Protein AF-Q0J0D5-F1 (afdb_monomer)

Radius of gyration: 16.83 Å; Cα contacts (8 Å, |Δi|>4): 139; chains: 1; bounding box: 34×42×42 Å

Sequence (152 aa):
MAAAAAATAEEYEEMLRVVEAIATRIRWRLRPHSKRRLLNDILFLCSGLRPVVLMDYGGTMPELQDNLCSLLHHARQESSMLSPLRLMVIKDMLYLIHAKGLAEHASPSARSQHKLAFVDLEKSCSKVFAFSDPVFLFSLSYVLFFFPLLYY

InterPro domains:
  IPR027850 Protein of unknown function DUF4504 [PF14953] (22-129)
  IPR027850 Protein of unknown function DUF4504 [PTHR31366] (8-129)

Mean predicted aligned error: 12.79 Å

Solvent-accessible surface area (backbone atoms only — not comparable to full-atom values): 9090 Å² total; per-residue (Å²): 130,84,75,76,77,77,79,51,72,68,56,53,52,51,47,50,50,46,46,54,51,35,32,56,72,74,63,58,84,60,51,74,68,34,45,52,51,53,53,51,53,50,50,33,31,68,70,61,77,33,34,65,44,79,65,81,57,74,77,51,87,63,60,46,54,54,52,48,51,53,36,52,59,56,30,36,77,79,29,71,75,54,60,52,51,47,79,47,79,55,95,94,40,44,29,46,29,19,53,62,52,36,51,49,60,69,28,75,75,39,50,78,71,50,80,48,69,43,70,53,78,89,52,92,60,95,50,66,41,76,71,86,76,67,67,71,52,52,57,51,50,51,52,65,70,57,50,72,78,76,73,126

Secondary structure (DSSP, 8-state):
-PPPPPPPHHHHHHHHHHHHHHHHHTT----HHHHHHHHHHHHHHHTTS-SEEE--SS--TTHHHHHHHHHHHHHHHH-GGGTTEEEEEETTEEEEEEHHHHHHHHSHHHHHH---EEE-SSSSS--EEEP--SHHHHHHHHHHHHGGGS--

Structure (mmCIF, N/CA/C/O backbone):
data_AF-Q0J0D5-F1
#
_entry.id   AF-Q0J0D5-F1
#
loop_
_atom_site.group_PDB
_atom_site.id
_atom_site.type_symbol
_atom_site.label_atom_id
_atom_site.label_alt_id
_atom_site.label_comp_id
_atom_site.label_asym_id
_atom_site.label_entity_id
_atom_site.label_seq_id
_atom_site.pdbx_PDB_ins_code
_atom_site.Cartn_x
_atom_site.Cartn_y
_atom_site.Cartn_z
_atom_site.occupancy
_atom_site.B_iso_or_equiv
_atom_site.auth_seq_id
_atom_site.auth_comp_id
_atom_site.auth_asym_id
_atom_site.auth_atom_id
_atom_site.pdbx_PDB_model_num
ATOM 1 N N . MET A 1 1 ? 12.320 16.870 -20.976 1.00 35.19 1 MET A N 1
ATO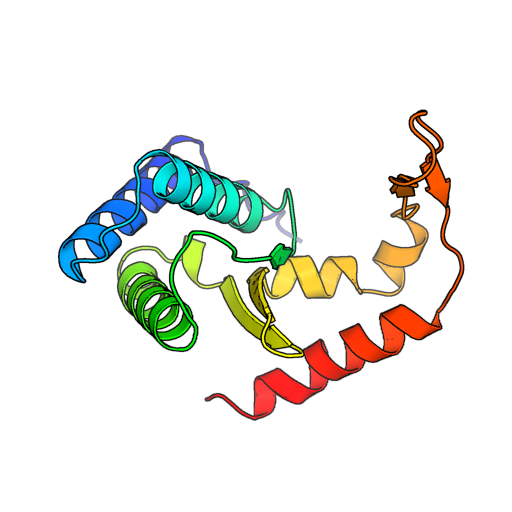M 2 C CA . MET A 1 1 ? 11.342 16.494 -19.934 1.00 35.19 1 MET A CA 1
ATOM 3 C C . MET A 1 1 ? 12.124 16.133 -18.690 1.00 35.19 1 MET A C 1
ATOM 5 O O . MET A 1 1 ? 12.944 15.229 -18.775 1.00 35.19 1 MET A O 1
ATOM 9 N N . ALA A 1 2 ? 11.947 16.863 -17.588 1.00 35.22 2 ALA A N 1
ATOM 10 C CA . ALA A 1 2 ? 12.527 16.466 -16.310 1.00 35.22 2 ALA A CA 1
ATOM 11 C C . ALA A 1 2 ? 11.918 15.113 -15.921 1.00 35.22 2 ALA A C 1
AT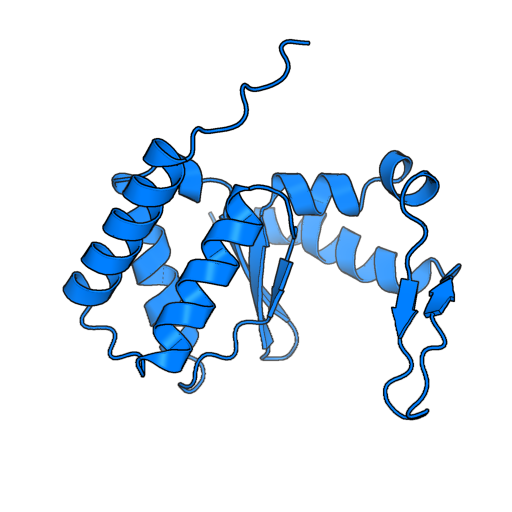OM 13 O O . ALA A 1 2 ? 10.696 15.006 -15.807 1.00 35.22 2 ALA A O 1
ATOM 14 N N . ALA A 1 3 ? 12.744 14.073 -15.798 1.00 44.75 3 ALA A N 1
ATOM 15 C CA . ALA A 1 3 ? 12.312 12.843 -15.153 1.00 44.75 3 ALA A CA 1
ATOM 16 C C . ALA A 1 3 ? 11.894 13.236 -13.734 1.00 44.75 3 ALA A C 1
ATOM 18 O O . ALA A 1 3 ? 12.707 13.798 -13.000 1.00 44.75 3 ALA A O 1
ATOM 19 N N . ALA A 1 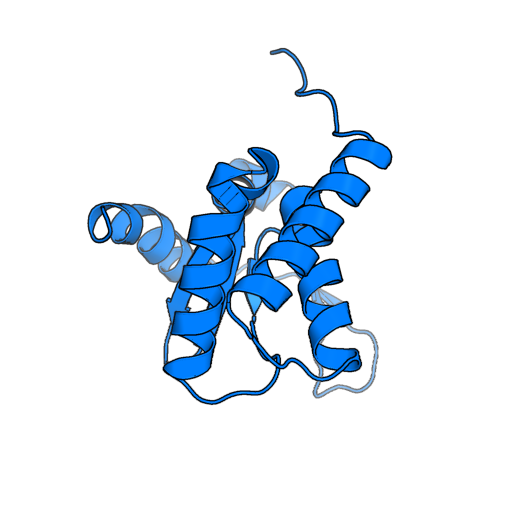4 ? 10.618 13.044 -13.389 1.00 57.47 4 ALA A N 1
ATOM 20 C CA . ALA A 1 4 ? 10.166 13.248 -12.020 1.00 57.47 4 ALA A CA 1
ATOM 21 C C . ALA A 1 4 ? 11.085 12.413 -11.124 1.00 57.47 4 ALA A C 1
ATOM 23 O O . ALA A 1 4 ? 11.217 11.208 -11.352 1.00 57.47 4 ALA A O 1
ATOM 24 N N . ALA A 1 5 ? 11.788 13.068 -10.197 1.00 64.75 5 ALA A N 1
ATOM 25 C CA . ALA A 1 5 ? 12.667 12.374 -9.273 1.00 64.75 5 ALA A CA 1
ATOM 26 C C . ALA A 1 5 ? 11.836 11.299 -8.567 1.00 64.75 5 ALA A C 1
ATOM 28 O O . ALA A 1 5 ? 10.748 11.587 -8.063 1.00 64.75 5 ALA A O 1
ATOM 29 N N . ALA A 1 6 ? 12.305 10.052 -8.619 1.00 79.00 6 ALA A N 1
ATOM 30 C CA . ALA A 1 6 ? 11.659 8.977 -7.889 1.00 79.00 6 ALA A CA 1
ATOM 31 C C . ALA A 1 6 ? 11.667 9.351 -6.403 1.00 79.00 6 ALA A C 1
ATOM 33 O O . ALA A 1 6 ? 12.710 9.766 -5.893 1.00 79.00 6 ALA A O 1
ATOM 34 N N . ALA A 1 7 ? 10.516 9.232 -5.737 1.00 86.94 7 ALA A N 1
ATOM 35 C CA . ALA A 1 7 ? 10.437 9.518 -4.313 1.00 86.94 7 ALA A CA 1
ATOM 36 C C . ALA A 1 7 ? 11.415 8.618 -3.540 1.00 86.94 7 ALA A C 1
ATOM 38 O O . ALA A 1 7 ? 11.657 7.460 -3.897 1.00 86.94 7 ALA A O 1
ATOM 39 N N . THR A 1 8 ? 12.000 9.185 -2.500 1.00 91.31 8 THR A N 1
ATOM 40 C CA . THR A 1 8 ? 12.934 8.530 -1.591 1.00 91.31 8 THR A CA 1
ATOM 41 C C . THR A 1 8 ? 12.215 7.509 -0.710 1.00 91.31 8 THR A C 1
ATOM 43 O O . THR A 1 8 ? 10.995 7.546 -0.535 1.00 91.31 8 THR A O 1
ATOM 46 N N . ALA A 1 9 ? 12.973 6.575 -0.129 1.00 92.44 9 ALA A N 1
ATOM 47 C CA . ALA A 1 9 ? 12.422 5.609 0.822 1.00 92.44 9 ALA A CA 1
ATOM 48 C C . ALA A 1 9 ? 11.757 6.307 2.025 1.00 92.44 9 ALA A C 1
ATOM 50 O O . ALA A 1 9 ? 10.679 5.895 2.445 1.00 92.44 9 ALA A O 1
ATOM 51 N N . GLU A 1 10 ? 12.352 7.401 2.511 1.00 94.25 10 GLU A N 1
ATOM 52 C CA . GLU A 1 10 ? 11.831 8.202 3.626 1.00 94.25 10 GLU A CA 1
ATOM 53 C C . GLU A 1 10 ? 10.473 8.842 3.296 1.00 94.25 10 GLU A C 1
ATOM 55 O O . GLU A 1 10 ? 9.560 8.807 4.119 1.00 94.25 10 GLU A O 1
ATOM 60 N N . GLU A 1 11 ? 10.293 9.357 2.075 1.00 95.31 11 GLU A N 1
ATOM 61 C CA . GLU A 1 11 ? 9.008 9.914 1.626 1.00 95.31 11 GLU A CA 1
ATOM 62 C C . GLU A 1 11 ? 7.905 8.847 1.576 1.00 95.31 11 GLU A C 1
ATOM 64 O O . GLU A 1 11 ? 6.775 9.097 2.004 1.00 95.31 11 GLU A O 1
ATOM 69 N N . TYR A 1 12 ? 8.222 7.634 1.108 1.00 95.62 12 TYR A N 1
ATOM 70 C CA . TYR A 1 12 ? 7.263 6.526 1.137 1.00 95.62 12 TYR A CA 1
ATOM 71 C C . TYR A 1 12 ? 6.936 6.078 2.562 1.00 95.62 12 TYR A C 1
ATOM 73 O O . TYR A 1 12 ? 5.773 5.800 2.852 1.00 95.62 12 TYR A O 1
ATOM 81 N N . GLU A 1 13 ? 7.925 6.006 3.452 1.00 96.12 13 GLU A N 1
ATOM 82 C CA . GLU A 1 13 ? 7.693 5.677 4.859 1.00 96.12 13 GLU A CA 1
ATOM 83 C C . GLU A 1 13 ? 6.777 6.702 5.532 1.00 96.12 13 GLU A C 1
ATOM 85 O O . GLU A 1 13 ? 5.826 6.315 6.213 1.00 96.12 13 GLU A O 1
ATOM 90 N N . GLU A 1 14 ? 7.003 7.994 5.297 1.00 96.75 14 GLU A N 1
ATOM 91 C CA . GLU A 1 14 ? 6.161 9.056 5.847 1.00 96.75 14 GLU A CA 1
ATOM 92 C C . GLU A 1 14 ? 4.736 8.999 5.285 1.00 96.75 14 GLU A C 1
ATOM 94 O O . GLU A 1 14 ? 3.761 9.054 6.036 1.00 96.75 14 GLU A O 1
ATOM 99 N N . MET A 1 15 ? 4.585 8.772 3.977 1.00 97.00 15 MET A N 1
ATOM 100 C CA . MET A 1 15 ? 3.275 8.540 3.362 1.00 97.00 15 MET A CA 1
ATOM 101 C C . MET A 1 15 ? 2.534 7.372 4.032 1.00 97.00 15 MET A C 1
ATOM 103 O O . MET A 1 15 ? 1.337 7.478 4.311 1.00 97.00 15 MET A O 1
ATOM 107 N N . LEU A 1 16 ? 3.217 6.256 4.304 1.00 97.50 16 LEU A N 1
ATOM 108 C CA . LEU A 1 16 ? 2.602 5.108 4.972 1.00 97.50 16 LEU A CA 1
ATOM 109 C C . LEU A 1 16 ? 2.219 5.428 6.422 1.00 97.50 16 LEU A C 1
ATOM 111 O O . LEU A 1 16 ? 1.126 5.046 6.844 1.00 97.50 16 LEU A O 1
ATOM 115 N N . ARG A 1 17 ? 3.038 6.191 7.156 1.00 97.50 17 ARG A N 1
ATOM 116 C CA . ARG A 1 17 ? 2.695 6.666 8.508 1.00 97.50 17 ARG A CA 1
ATOM 117 C C . ARG A 1 17 ? 1.443 7.535 8.507 1.00 97.50 17 ARG A C 1
ATOM 119 O O . ARG A 1 17 ? 0.572 7.320 9.350 1.00 97.50 17 ARG A O 1
ATOM 126 N N . VAL A 1 18 ? 1.310 8.448 7.541 1.00 97.69 18 VAL A N 1
ATOM 127 C CA . VAL A 1 18 ? 0.090 9.250 7.351 1.00 97.69 18 VAL A CA 1
ATOM 128 C C . VAL A 1 18 ? -1.112 8.328 7.151 1.00 97.69 18 VAL A C 1
ATOM 130 O O . VAL A 1 18 ? -2.098 8.438 7.876 1.00 97.69 18 VAL A O 1
ATOM 133 N N . VAL A 1 19 ? -1.031 7.361 6.231 1.00 97.38 19 VAL A N 1
ATOM 134 C CA . VAL A 1 19 ? -2.124 6.402 5.987 1.00 97.38 19 VAL A CA 1
ATOM 135 C C . VAL A 1 19 ? -2.511 5.648 7.264 1.00 97.38 19 VAL A C 1
ATOM 137 O O . VAL A 1 19 ? -3.698 5.523 7.571 1.00 97.38 19 VAL A O 1
ATOM 140 N N . GLU A 1 20 ? -1.538 5.166 8.036 1.00 96.62 20 GLU A N 1
ATOM 141 C CA . GLU A 1 20 ? -1.799 4.472 9.300 1.00 96.62 20 GLU A CA 1
ATOM 142 C C . GLU A 1 20 ? -2.443 5.375 10.360 1.00 96.62 20 GLU A C 1
ATOM 144 O O . GLU A 1 20 ? -3.368 4.944 11.065 1.00 96.62 20 GLU A O 1
ATOM 149 N N . ALA A 1 21 ? -1.989 6.625 10.464 1.00 97.12 21 ALA A N 1
ATOM 150 C CA . ALA A 1 21 ? -2.551 7.621 11.365 1.00 97.12 21 ALA A CA 1
ATOM 151 C C . ALA A 1 21 ? -4.004 7.941 10.992 1.00 97.12 21 ALA A C 1
ATOM 153 O O . ALA A 1 21 ? -4.879 7.925 11.863 1.00 97.12 21 ALA A O 1
ATOM 154 N N . ILE A 1 22 ? -4.297 8.129 9.699 1.00 96.94 22 ILE A N 1
ATOM 155 C CA . ILE A 1 22 ? -5.663 8.356 9.221 1.00 96.94 22 ILE A CA 1
ATOM 156 C C . ILE A 1 22 ? -6.550 7.147 9.492 1.00 96.94 22 ILE A C 1
ATOM 158 O O . ILE A 1 22 ? -7.645 7.326 10.020 1.00 96.94 22 ILE A O 1
ATOM 162 N N . ALA A 1 23 ? -6.094 5.927 9.187 1.00 95.44 23 ALA A N 1
ATOM 163 C CA . ALA A 1 23 ? -6.862 4.707 9.442 1.00 95.44 23 ALA A CA 1
ATOM 164 C C . ALA A 1 23 ? -7.268 4.600 10.923 1.00 95.44 23 ALA A C 1
ATOM 166 O O . ALA A 1 23 ? -8.405 4.252 11.247 1.00 95.44 23 ALA A O 1
ATOM 167 N N . THR A 1 24 ? -6.356 4.979 11.821 1.00 95.31 24 THR A N 1
ATOM 168 C CA . THR A 1 24 ? -6.616 5.052 13.263 1.00 95.31 24 THR A CA 1
ATOM 169 C C . THR A 1 24 ? -7.614 6.166 13.600 1.00 95.31 24 THR A C 1
ATOM 171 O O . THR A 1 24 ? -8.558 5.933 14.357 1.00 95.31 24 THR A O 1
ATOM 174 N N . ARG A 1 25 ? -7.460 7.357 13.002 1.00 96.19 25 ARG A N 1
ATOM 175 C CA . ARG A 1 25 ? -8.330 8.530 13.207 1.00 96.19 25 ARG A CA 1
ATOM 176 C C . ARG A 1 25 ? -9.779 8.268 12.805 1.00 96.19 25 ARG A C 1
ATOM 178 O O . ARG A 1 25 ? -10.685 8.598 13.565 1.00 96.19 25 ARG A O 1
ATOM 185 N N . ILE A 1 26 ? -9.998 7.619 11.661 1.00 95.38 26 ILE A N 1
ATOM 186 C CA . ILE A 1 26 ? -11.338 7.227 11.190 1.00 95.38 26 ILE A CA 1
ATOM 187 C C . ILE A 1 26 ? -11.868 5.966 11.892 1.00 95.38 26 ILE A C 1
ATOM 189 O O . ILE A 1 26 ? -12.957 5.497 11.583 1.00 95.38 26 ILE A O 1
ATOM 193 N N . ARG A 1 27 ? -11.109 5.412 12.851 1.00 94.19 27 ARG A N 1
ATOM 194 C CA . ARG A 1 27 ? -11.439 4.199 13.616 1.00 94.19 27 ARG A CA 1
ATOM 195 C C . ARG A 1 27 ? -11.652 2.963 12.739 1.00 94.19 27 ARG A C 1
ATOM 197 O O . ARG A 1 27 ? -12.408 2.065 13.114 1.00 94.19 27 ARG A O 1
ATOM 204 N N . TRP A 1 28 ? -10.960 2.876 11.605 1.00 93.44 28 TRP A N 1
ATOM 205 C CA . TRP A 1 28 ? -11.078 1.727 10.718 1.00 93.44 28 TRP A CA 1
ATOM 206 C C . TRP A 1 28 ? -10.314 0.521 11.282 1.00 93.44 28 TRP A C 1
ATOM 208 O O . TRP A 1 28 ? -9.083 0.474 11.315 1.00 93.44 28 TRP A O 1
ATOM 218 N N . ARG A 1 29 ? -11.064 -0.478 11.761 1.00 90.25 29 ARG A N 1
ATOM 219 C CA . ARG A 1 29 ? -10.531 -1.668 12.443 1.00 90.25 29 ARG A CA 1
ATOM 220 C C . ARG A 1 29 ? -10.183 -2.790 11.466 1.00 90.25 29 ARG A C 1
ATOM 222 O O . ARG A 1 29 ? -10.889 -3.791 11.369 1.00 90.25 29 ARG A O 1
ATOM 229 N N . LEU A 1 30 ? -9.064 -2.643 10.767 1.00 90.31 30 LEU A N 1
ATOM 230 C CA . LEU A 1 30 ? -8.513 -3.709 9.929 1.00 90.31 30 LEU A CA 1
ATOM 231 C C . LEU A 1 30 ? -7.804 -4.778 10.767 1.00 90.31 30 LEU A C 1
ATOM 233 O O . LEU A 1 30 ? -7.084 -4.475 11.721 1.00 90.31 30 LEU A O 1
ATOM 237 N N . ARG A 1 31 ? -7.941 -6.049 10.366 1.00 92.50 31 ARG A N 1
ATOM 238 C CA . ARG A 1 31 ? -7.096 -7.126 10.906 1.00 92.50 31 ARG A CA 1
ATOM 239 C C . ARG A 1 31 ? -5.625 -6.839 10.564 1.00 92.50 31 ARG A C 1
ATOM 241 O O . ARG A 1 31 ? -5.368 -6.298 9.488 1.00 92.50 31 ARG A O 1
ATOM 248 N N . PRO A 1 32 ? -4.646 -7.255 11.393 1.00 92.12 32 PRO A N 1
ATOM 249 C CA . PRO A 1 32 ? -3.227 -6.973 11.140 1.00 92.12 32 PRO A CA 1
ATOM 250 C C . PRO A 1 32 ? -2.748 -7.382 9.739 1.00 92.12 32 PRO A C 1
ATOM 252 O O . PRO A 1 32 ? -1.999 -6.649 9.097 1.00 92.12 32 PRO A O 1
ATOM 255 N N . HIS A 1 33 ? -3.228 -8.525 9.237 1.00 91.81 33 HIS A N 1
ATOM 256 C CA . HIS A 1 33 ? -2.928 -8.992 7.883 1.00 91.81 33 HIS A CA 1
ATOM 257 C C . HIS A 1 33 ? -3.514 -8.068 6.801 1.00 91.81 33 HIS A C 1
ATOM 259 O O . HIS A 1 33 ? -2.786 -7.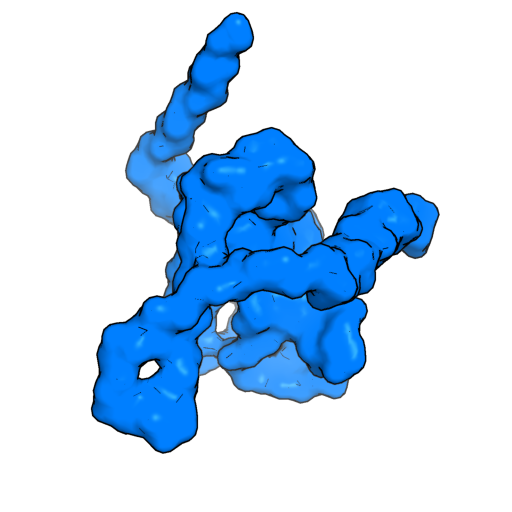626 5.915 1.00 91.81 33 HIS A O 1
ATOM 265 N N . SER A 1 34 ? -4.799 -7.717 6.912 1.00 92.38 34 SER A N 1
ATOM 266 C CA . SER A 1 34 ? -5.480 -6.794 5.996 1.00 92.38 34 SER A CA 1
ATOM 267 C C . SER A 1 34 ? -4.832 -5.410 5.978 1.00 92.38 34 SER A C 1
ATOM 269 O O . SER A 1 34 ? -4.622 -4.846 4.910 1.00 92.38 34 SER A O 1
ATOM 271 N N . LYS A 1 35 ? -4.455 -4.883 7.152 1.00 93.69 35 LYS A N 1
ATOM 272 C CA . LYS A 1 35 ? -3.760 -3.596 7.278 1.00 93.69 35 LYS A CA 1
ATOM 273 C C . LYS A 1 35 ? -2.425 -3.613 6.533 1.00 93.69 35 LYS A C 1
ATOM 275 O O . LYS A 1 35 ? -2.159 -2.718 5.742 1.00 93.69 35 LYS A O 1
ATOM 280 N N . ARG A 1 36 ? -1.605 -4.650 6.740 1.00 93.81 36 ARG A N 1
ATOM 281 C CA . ARG A 1 36 ? -0.324 -4.799 6.031 1.00 93.81 36 ARG A CA 1
ATOM 282 C C . ARG A 1 36 ? -0.520 -4.862 4.517 1.00 93.81 36 ARG A C 1
ATOM 284 O O . ARG A 1 36 ? 0.235 -4.238 3.782 1.00 93.81 36 ARG A O 1
ATOM 291 N N . ARG A 1 37 ? -1.535 -5.600 4.058 1.00 93.75 37 ARG A N 1
ATOM 292 C CA . ARG A 1 37 ? -1.847 -5.724 2.632 1.00 93.75 37 ARG A CA 1
ATOM 293 C C . ARG A 1 37 ? -2.254 -4.374 2.027 1.00 93.75 37 ARG A C 1
ATOM 295 O O . ARG A 1 37 ? -1.661 -3.981 1.033 1.00 93.75 37 ARG A O 1
ATOM 302 N N . LEU A 1 38 ? -3.138 -3.625 2.695 1.00 94.31 38 LEU A N 1
ATOM 303 C CA . LEU A 1 38 ? -3.520 -2.264 2.299 1.00 94.31 38 LEU A CA 1
ATOM 304 C C . LEU A 1 38 ? -2.306 -1.336 2.144 1.00 94.31 38 LEU A C 1
ATOM 306 O O . LEU A 1 38 ? -2.192 -0.645 1.135 1.00 94.31 38 LEU A O 1
ATOM 310 N N . LEU A 1 39 ? -1.400 -1.323 3.127 1.00 95.56 39 LEU A N 1
ATOM 311 C CA . LEU A 1 39 ? -0.203 -0.475 3.090 1.00 95.56 39 LEU A CA 1
ATOM 312 C C . LEU A 1 39 ? 0.731 -0.856 1.935 1.00 95.56 39 LEU A C 1
ATOM 314 O O . LEU A 1 39 ? 1.186 0.020 1.204 1.00 95.56 39 LEU A O 1
ATOM 318 N N . ASN A 1 40 ? 0.967 -2.154 1.728 1.00 94.94 40 ASN A N 1
ATOM 319 C CA . ASN A 1 40 ? 1.780 -2.639 0.612 1.00 94.94 40 ASN A CA 1
ATOM 320 C C . ASN A 1 40 ? 1.168 -2.268 -0.741 1.00 94.94 40 ASN A C 1
ATOM 322 O O . ASN A 1 40 ? 1.880 -1.847 -1.648 1.00 94.94 40 ASN A O 1
ATOM 326 N N . ASP A 1 41 ? -0.148 -2.402 -0.879 1.00 95.31 41 ASP A N 1
ATOM 327 C CA . ASP A 1 41 ? -0.835 -2.095 -2.126 1.00 95.31 41 ASP A CA 1
ATOM 328 C C . ASP A 1 41 ? -0.821 -0.583 -2.423 1.00 95.31 41 ASP A C 1
ATOM 330 O O . ASP A 1 41 ? -0.567 -0.194 -3.564 1.00 95.31 41 ASP A O 1
ATOM 334 N N . ILE A 1 42 ? -0.964 0.284 -1.409 1.00 95.69 42 ILE A N 1
ATOM 335 C CA . ILE A 1 42 ? -0.751 1.737 -1.556 1.00 95.69 42 ILE A CA 1
ATOM 336 C C . ILE A 1 42 ? 0.698 2.045 -1.957 1.00 95.69 42 ILE A C 1
ATOM 338 O O . ILE A 1 42 ? 0.916 2.827 -2.881 1.00 95.69 42 ILE A O 1
ATOM 342 N N . LEU A 1 43 ? 1.686 1.411 -1.316 1.00 95.69 43 LEU A N 1
ATOM 343 C CA . LEU A 1 43 ? 3.098 1.572 -1.669 1.00 95.69 43 LEU A CA 1
ATOM 344 C C . LEU A 1 43 ? 3.355 1.190 -3.133 1.00 95.69 43 LEU A C 1
ATOM 346 O O . LEU A 1 43 ? 4.018 1.929 -3.858 1.00 95.69 43 LEU A O 1
ATOM 350 N N . PHE A 1 44 ? 2.810 0.065 -3.597 1.00 93.75 44 PHE A N 1
ATOM 351 C CA . PHE A 1 44 ? 2.971 -0.395 -4.979 1.00 93.75 44 PHE A CA 1
ATOM 352 C C . PHE A 1 44 ? 2.284 0.512 -5.998 1.00 93.75 44 PHE A C 1
ATOM 354 O O . PHE A 1 44 ? 2.810 0.691 -7.097 1.00 93.75 44 PHE A O 1
ATOM 361 N N . LEU A 1 45 ? 1.145 1.103 -5.639 1.00 94.50 45 LEU A N 1
ATOM 362 C CA . LEU A 1 45 ? 0.468 2.086 -6.479 1.00 94.50 45 LEU A CA 1
ATOM 363 C C . LEU A 1 45 ? 1.277 3.382 -6.581 1.00 94.50 45 LEU A C 1
ATOM 365 O O . LEU A 1 45 ? 1.533 3.856 -7.685 1.00 94.50 45 LEU A O 1
ATOM 369 N N . CYS A 1 46 ? 1.713 3.939 -5.450 1.00 94.62 46 CYS A N 1
ATOM 370 C CA . CYS A 1 46 ? 2.445 5.207 -5.411 1.00 94.62 46 CYS A CA 1
ATOM 371 C C . CYS A 1 46 ? 3.872 5.105 -5.971 1.00 94.62 46 CYS A C 1
ATOM 373 O O . CYS A 1 46 ? 4.378 6.083 -6.508 1.00 94.62 46 CYS A O 1
ATOM 375 N N . SER A 1 47 ? 4.505 3.930 -5.895 1.00 91.56 47 SER A N 1
ATOM 376 C CA . SER A 1 47 ? 5.812 3.666 -6.524 1.00 91.56 47 SER A CA 1
ATOM 377 C C . SER A 1 47 ? 5.730 3.329 -8.016 1.00 91.56 47 SER A C 1
ATOM 379 O O . SER A 1 47 ? 6.760 3.162 -8.666 1.00 91.56 47 SER A O 1
ATOM 381 N N . GLY A 1 48 ? 4.520 3.209 -8.573 1.00 89.38 48 GLY A N 1
ATOM 382 C CA . GLY A 1 48 ? 4.308 2.866 -9.980 1.00 89.38 48 GLY A CA 1
ATOM 383 C C . GLY A 1 48 ? 4.549 1.392 -10.323 1.00 89.38 48 GLY A C 1
ATOM 384 O O . GLY A 1 48 ? 4.505 1.029 -11.496 1.00 89.38 48 GLY A O 1
ATOM 385 N N . LEU A 1 49 ? 4.765 0.521 -9.329 1.00 87.75 49 LEU A N 1
ATOM 386 C CA . LEU A 1 49 ? 4.940 -0.921 -9.540 1.00 87.75 49 LEU A CA 1
ATOM 387 C C . LEU A 1 49 ? 3.659 -1.603 -10.032 1.00 87.75 49 LEU A C 1
ATOM 389 O O . LEU A 1 49 ? 3.722 -2.623 -10.721 1.00 87.75 49 LEU A O 1
ATOM 393 N N . ARG A 1 50 ? 2.490 -1.068 -9.663 1.00 89.38 50 ARG A N 1
ATOM 394 C CA . ARG A 1 50 ? 1.182 -1.539 -10.132 1.00 89.38 50 ARG A CA 1
ATOM 395 C C . ARG A 1 50 ? 0.267 -0.344 -10.386 1.00 89.38 50 ARG A C 1
ATOM 397 O O . ARG A 1 50 ? 0.204 0.535 -9.538 1.00 89.38 50 ARG A O 1
ATOM 404 N N . PRO A 1 51 ? -0.484 -0.303 -11.498 1.00 89.44 51 PRO A N 1
ATOM 405 C CA . PRO A 1 51 ? -1.417 0.793 -11.754 1.00 89.44 51 PRO A CA 1
ATOM 406 C C . PRO A 1 51 ? -2.799 0.601 -11.102 1.00 89.44 51 PRO A C 1
ATOM 408 O O . PRO A 1 51 ? -3.559 1.563 -10.991 1.00 89.44 51 PRO A O 1
ATOM 411 N N . VAL A 1 52 ? -3.147 -0.627 -10.696 1.00 91.88 52 VAL A N 1
ATOM 412 C CA . VAL A 1 52 ? -4.460 -1.002 -10.145 1.00 91.88 52 VAL A CA 1
ATOM 413 C C . VAL A 1 52 ? -4.338 -2.159 -9.154 1.00 91.88 52 VAL A C 1
ATOM 415 O O . V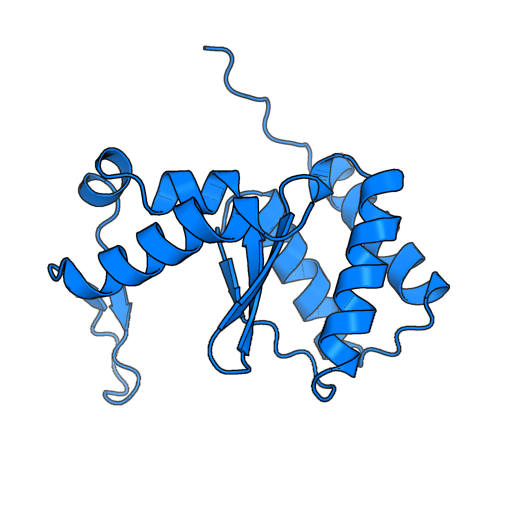AL A 1 52 ? -3.543 -3.077 -9.359 1.00 91.88 52 VAL A O 1
ATOM 418 N N . VAL A 1 53 ? -5.156 -2.129 -8.101 1.00 92.19 53 VAL A N 1
ATOM 419 C CA . VAL A 1 53 ? -5.310 -3.200 -7.109 1.00 92.19 53 VAL A CA 1
ATOM 420 C C . VAL A 1 53 ? -6.796 -3.445 -6.835 1.00 92.19 53 VAL A C 1
ATOM 422 O O . VAL A 1 53 ? -7.557 -2.497 -6.649 1.00 92.19 53 VAL A O 1
ATOM 425 N N . LEU A 1 54 ? -7.206 -4.718 -6.792 1.00 91.38 54 LEU A N 1
ATOM 426 C CA . LEU A 1 54 ? -8.518 -5.139 -6.290 1.00 91.38 54 LEU A CA 1
ATOM 427 C C . LEU A 1 54 ? -8.510 -5.129 -4.756 1.00 91.38 54 LEU A C 1
ATOM 429 O O . LEU A 1 54 ? -7.668 -5.777 -4.131 1.00 91.38 54 LEU A O 1
ATOM 433 N N . MET A 1 55 ? -9.457 -4.413 -4.161 1.00 89.19 55 MET A N 1
ATOM 434 C CA . MET A 1 55 ? -9.538 -4.189 -2.722 1.00 89.19 55 MET A CA 1
ATOM 435 C C . MET A 1 55 ? -10.416 -5.261 -2.076 1.00 89.19 55 MET A C 1
ATOM 437 O O . MET A 1 55 ? -11.638 -5.212 -2.165 1.00 89.19 55 MET A O 1
ATOM 441 N N . ASP A 1 56 ? -9.773 -6.210 -1.398 1.00 84.94 56 ASP A N 1
ATOM 442 C CA . ASP A 1 56 ? -10.424 -7.292 -0.653 1.00 84.94 56 ASP A CA 1
ATOM 443 C C . ASP A 1 56 ? -9.752 -7.450 0.721 1.00 84.94 56 ASP A C 1
ATOM 445 O O . ASP A 1 56 ? -8.939 -8.345 0.966 1.00 84.94 56 ASP A O 1
ATOM 449 N N . TYR A 1 57 ? -10.001 -6.484 1.609 1.00 77.88 57 TYR A N 1
ATOM 450 C CA . TYR A 1 57 ? -9.361 -6.413 2.931 1.00 77.88 57 TYR A CA 1
ATOM 451 C C . TYR A 1 57 ? -10.256 -6.871 4.081 1.00 77.88 57 TYR A C 1
ATOM 453 O O . TYR A 1 57 ? -9.922 -6.666 5.253 1.00 77.88 57 TYR A O 1
ATOM 461 N N . GLY A 1 58 ? -11.351 -7.553 3.760 1.00 68.50 58 GLY A N 1
ATOM 462 C CA . GLY A 1 58 ? -12.422 -7.828 4.703 1.00 68.50 58 GLY A CA 1
ATOM 463 C C . GLY A 1 58 ? -13.271 -6.584 4.967 1.00 68.50 58 GLY A C 1
ATOM 464 O O . GLY A 1 58 ? -12.805 -5.447 4.906 1.00 68.50 58 GLY A O 1
ATOM 465 N N . GLY A 1 59 ? -14.542 -6.828 5.256 1.00 76.06 59 GLY A N 1
ATOM 466 C CA . GLY A 1 59 ? -15.586 -5.810 5.253 1.00 76.06 59 GLY A CA 1
ATOM 467 C C . GLY A 1 59 ? -16.621 -6.130 4.184 1.00 76.06 59 GLY A C 1
ATOM 468 O O . GLY A 1 59 ? -16.372 -6.921 3.276 1.00 76.06 59 GLY A O 1
ATOM 469 N N . THR A 1 60 ? -17.798 -5.540 4.325 1.00 83.94 60 THR A N 1
ATOM 470 C CA . THR A 1 60 ? -18.863 -5.642 3.327 1.00 83.94 60 THR A CA 1
ATOM 471 C C . THR A 1 60 ? -18.962 -4.318 2.582 1.00 83.94 60 THR A C 1
ATOM 473 O O . THR A 1 60 ? -18.610 -3.265 3.116 1.00 83.94 60 THR A O 1
ATOM 476 N N . MET A 1 61 ? -19.390 -4.351 1.324 1.00 86.12 61 MET A N 1
ATOM 477 C CA . MET A 1 61 ? -19.852 -3.131 0.662 1.00 86.12 61 MET A CA 1
ATOM 478 C C . MET A 1 61 ? -21.201 -2.739 1.295 1.00 86.12 61 MET A C 1
ATOM 480 O O . MET A 1 61 ? -22.017 -3.636 1.516 1.00 86.12 61 MET A O 1
ATOM 484 N N . PRO A 1 62 ? -21.459 -1.454 1.610 1.00 89.25 62 PRO A N 1
ATOM 485 C CA . PRO A 1 62 ? -20.677 -0.261 1.254 1.00 89.25 62 PRO A CA 1
ATOM 486 C C . PRO A 1 62 ? -19.610 0.162 2.284 1.00 89.25 62 PRO A C 1
ATOM 488 O O . PRO A 1 62 ? -18.794 1.028 1.985 1.00 89.25 62 PRO A O 1
ATOM 491 N N . GLU A 1 63 ? -19.550 -0.453 3.468 1.00 90.44 63 GLU A N 1
ATOM 492 C CA . GLU A 1 63 ? -18.655 -0.023 4.559 1.00 90.44 63 GLU A CA 1
ATOM 493 C C . 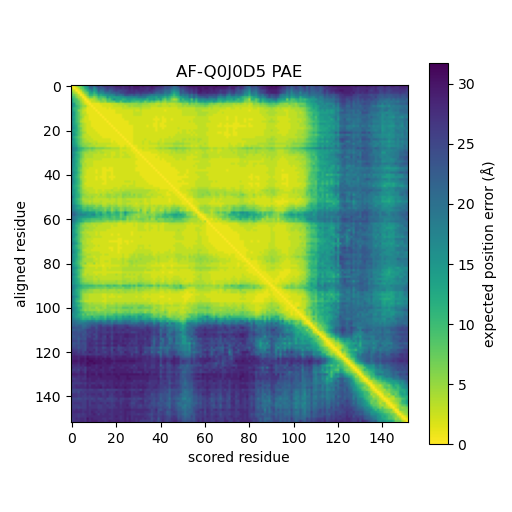GLU A 1 63 ? -17.174 0.020 4.152 1.00 90.44 63 GLU A C 1
ATOM 495 O O . GLU A 1 63 ? -16.429 0.918 4.550 1.00 90.44 63 GLU A O 1
ATOM 500 N N . LEU A 1 64 ? -16.720 -0.955 3.358 1.00 90.56 64 LEU A N 1
ATOM 501 C CA . LEU A 1 64 ? -15.350 -0.978 2.840 1.00 90.56 64 LEU A CA 1
ATOM 502 C C . LEU A 1 64 ? -15.061 0.250 1.962 1.00 90.56 64 LEU A C 1
ATOM 504 O O . LEU A 1 64 ? -13.998 0.864 2.087 1.00 90.56 64 LEU A O 1
ATOM 508 N N . GLN A 1 65 ? -16.010 0.620 1.103 1.00 91.62 65 GLN A N 1
ATOM 509 C CA . GLN A 1 65 ? -15.910 1.796 0.246 1.00 91.62 65 GLN A CA 1
ATOM 510 C C . GLN A 1 65 ? -15.881 3.078 1.077 1.00 91.62 65 GLN A C 1
ATOM 512 O O . GLN A 1 65 ? -15.001 3.906 0.857 1.00 91.62 65 GLN A O 1
ATOM 517 N N . ASP A 1 66 ? -16.769 3.224 2.059 1.00 92.88 66 ASP A N 1
ATOM 518 C CA . ASP A 1 66 ? -16.854 4.433 2.887 1.00 92.88 66 ASP A CA 1
ATOM 519 C C . ASP A 1 66 ? -15.577 4.665 3.700 1.00 92.88 66 ASP A C 1
ATOM 521 O O . ASP A 1 66 ? -15.050 5.783 3.758 1.00 92.88 66 ASP A O 1
ATOM 525 N N . ASN A 1 67 ? -15.023 3.592 4.270 1.00 93.81 67 ASN A N 1
ATOM 526 C CA . ASN A 1 67 ? -13.757 3.643 4.991 1.00 93.81 67 ASN A CA 1
ATOM 527 C C . ASN A 1 67 ? -12.593 4.035 4.072 1.00 93.81 67 ASN A C 1
ATOM 529 O O . ASN A 1 67 ? -11.771 4.872 4.446 1.00 93.81 67 ASN A O 1
ATOM 533 N N . LEU A 1 68 ? -12.528 3.479 2.857 1.00 93.25 68 LEU A N 1
ATOM 534 C CA . LEU A 1 68 ? -11.488 3.817 1.882 1.00 93.25 68 LEU A CA 1
ATOM 535 C C . LEU A 1 68 ? -11.622 5.243 1.346 1.00 93.25 68 LEU A C 1
ATOM 537 O O . LEU A 1 68 ? -10.616 5.942 1.219 1.00 93.25 68 LEU A O 1
ATOM 541 N N . CYS A 1 69 ? -12.843 5.692 1.059 1.00 93.44 69 CYS A N 1
ATOM 542 C CA . CYS A 1 69 ? -13.130 7.066 0.661 1.00 93.44 69 CYS A CA 1
ATOM 543 C C . CYS A 1 69 ? -12.670 8.043 1.746 1.00 93.44 69 CYS A C 1
ATOM 545 O O . CYS A 1 69 ? -11.930 8.981 1.451 1.00 93.44 69 CYS A O 1
ATOM 547 N N . SER A 1 70 ? -13.040 7.780 3.002 1.00 95.00 70 SER A N 1
ATOM 548 C CA . SER A 1 70 ? -12.657 8.601 4.155 1.00 95.00 70 SER A CA 1
ATOM 549 C C . SER A 1 70 ? -11.143 8.599 4.375 1.00 95.00 70 SER A C 1
ATOM 551 O O . SER A 1 70 ? -10.542 9.660 4.549 1.00 95.00 70 SER A O 1
ATOM 553 N N . LEU A 1 71 ? -10.506 7.424 4.295 1.00 95.81 71 LEU A N 1
ATOM 554 C CA . LEU A 1 71 ? -9.054 7.275 4.392 1.00 95.81 71 LEU A CA 1
ATOM 555 C C . LEU A 1 71 ? -8.347 8.144 3.348 1.00 95.81 71 LEU A C 1
ATOM 557 O O . LEU A 1 71 ? -7.494 8.953 3.698 1.00 95.81 71 LEU A O 1
ATOM 561 N N . LEU A 1 72 ? -8.704 7.999 2.070 1.00 95.56 72 LEU A N 1
ATOM 562 C CA . LEU A 1 72 ? -8.049 8.733 0.987 1.00 95.56 72 LEU A CA 1
ATOM 563 C C . LEU A 1 72 ? -8.345 10.230 1.037 1.00 95.56 72 LEU A C 1
ATOM 565 O O . LEU A 1 72 ? -7.452 11.023 0.752 1.00 95.56 72 LEU A O 1
ATOM 569 N N . HIS A 1 73 ? -9.571 10.625 1.388 1.00 95.69 73 HIS A N 1
ATOM 570 C CA . HIS A 1 73 ? -9.939 12.033 1.519 1.00 95.69 73 HIS A CA 1
ATOM 571 C C . HIS A 1 73 ? -9.033 12.742 2.531 1.00 95.69 73 HIS A C 1
ATOM 573 O O . HIS A 1 73 ? -8.428 13.762 2.210 1.00 95.69 73 HIS A O 1
ATOM 579 N N . HIS A 1 74 ? -8.886 12.160 3.721 1.00 96.56 74 HIS A N 1
ATOM 580 C CA . HIS A 1 74 ? -8.051 12.716 4.778 1.00 96.56 74 HIS A CA 1
ATOM 581 C C . HIS A 1 74 ? -6.556 12.585 4.489 1.00 96.56 74 HIS A C 1
ATOM 583 O O . HIS A 1 74 ? -5.813 13.543 4.663 1.00 96.56 74 HIS A O 1
ATOM 589 N N . ALA A 1 75 ? -6.098 11.430 4.008 1.00 96.38 75 ALA A N 1
ATOM 590 C CA . ALA A 1 75 ? -4.673 11.202 3.798 1.00 96.38 75 ALA A CA 1
ATOM 591 C C . ALA A 1 75 ? -4.099 12.089 2.681 1.00 96.38 75 ALA A C 1
ATOM 593 O O . ALA A 1 75 ? -2.955 12.518 2.771 1.00 96.38 75 ALA A O 1
ATOM 594 N N . ARG A 1 76 ? -4.896 12.450 1.664 1.00 95.94 76 ARG A N 1
ATOM 595 C CA . ARG A 1 76 ? -4.481 13.400 0.613 1.00 95.94 76 ARG A CA 1
ATOM 596 C C . ARG A 1 76 ? -4.286 14.832 1.105 1.00 95.94 76 ARG A C 1
ATOM 598 O O . ARG A 1 76 ? -3.578 15.587 0.447 1.00 95.94 76 ARG A O 1
ATOM 605 N N . GLN A 1 77 ? -4.925 15.214 2.210 1.00 95.25 77 GLN A N 1
ATOM 606 C CA . GLN A 1 77 ? -4.716 16.530 2.823 1.00 95.25 77 GLN A CA 1
ATOM 607 C C . GLN A 1 77 ? -3.344 16.612 3.506 1.00 95.25 77 GLN A C 1
ATOM 609 O O . GLN A 1 77 ? -2.804 17.701 3.654 1.00 95.25 77 GLN A O 1
ATOM 614 N N . GLU A 1 78 ? -2.783 15.463 3.891 1.00 95.75 78 GLU A N 1
ATOM 615 C CA . GLU A 1 78 ? -1.536 15.358 4.655 1.00 95.75 78 GLU A CA 1
ATOM 616 C C . GLU A 1 78 ? -0.362 14.839 3.803 1.00 95.75 78 GLU A C 1
ATOM 618 O O . GLU A 1 78 ? 0.788 15.158 4.082 1.00 95.75 78 GLU A O 1
ATOM 623 N N . SER A 1 79 ? -0.627 14.097 2.720 1.00 95.06 79 SER A N 1
ATOM 624 C CA . SER A 1 79 ? 0.395 13.604 1.792 1.00 95.06 79 SER A CA 1
ATOM 625 C C . SER A 1 79 ? -0.035 13.762 0.332 1.00 95.06 79 SER A C 1
ATOM 627 O O . SER A 1 79 ? -0.959 13.104 -0.160 1.00 95.06 79 SER A O 1
ATOM 629 N N . SER A 1 80 ? 0.699 14.602 -0.404 1.00 94.38 80 SER A N 1
ATOM 630 C CA . SER A 1 80 ? 0.487 14.823 -1.838 1.00 94.38 80 SER A CA 1
ATOM 631 C C . SER A 1 80 ? 0.804 13.583 -2.681 1.00 94.38 80 SER A C 1
ATOM 633 O O . SER A 1 80 ? 0.264 13.448 -3.778 1.00 94.38 80 SER A O 1
ATOM 635 N N . MET A 1 81 ? 1.586 12.627 -2.169 1.00 94.19 81 MET A N 1
ATOM 636 C CA . MET A 1 81 ? 1.893 11.365 -2.858 1.00 94.19 81 MET A CA 1
ATOM 637 C C . MET A 1 81 ? 0.646 10.509 -3.115 1.00 94.19 81 MET A C 1
ATOM 639 O O . MET A 1 81 ? 0.606 9.738 -4.068 1.00 94.19 81 MET A O 1
ATOM 643 N N . LEU A 1 82 ? -0.405 10.676 -2.306 1.00 95.06 82 LEU A N 1
ATOM 644 C CA . LEU A 1 82 ? -1.673 9.947 -2.433 1.00 95.06 82 LEU A CA 1
ATOM 645 C C . LEU A 1 82 ? -2.662 10.621 -3.397 1.00 95.06 82 LEU A C 1
ATOM 647 O O . LEU A 1 82 ? -3.730 10.072 -3.701 1.00 95.06 82 LEU A O 1
ATOM 651 N N . SER A 1 83 ? -2.337 11.824 -3.877 1.00 93.56 83 SER A N 1
ATOM 652 C CA . SER A 1 83 ? -3.192 12.599 -4.778 1.00 93.56 83 SER A CA 1
ATOM 653 C C . SER A 1 83 ? -3.469 11.937 -6.135 1.00 93.56 83 SER A C 1
ATOM 655 O O . SER A 1 83 ? -4.560 12.174 -6.654 1.00 93.56 83 SER A O 1
ATOM 657 N N . PRO A 1 84 ? -2.612 11.065 -6.710 1.00 93.69 84 PRO A N 1
ATOM 658 C CA . PRO A 1 84 ? -2.930 10.348 -7.948 1.00 93.69 84 PRO A CA 1
ATOM 659 C C . PRO A 1 84 ? -3.888 9.165 -7.765 1.00 93.69 84 PRO A C 1
ATOM 661 O O . PRO A 1 84 ? -4.426 8.659 -8.753 1.00 93.69 84 PRO A O 1
ATOM 664 N N . LEU A 1 85 ? -4.098 8.696 -6.531 1.00 95.69 85 LEU A N 1
ATOM 665 C CA . LEU A 1 85 ? -4.931 7.523 -6.283 1.00 95.69 85 LEU A CA 1
ATOM 666 C C . LEU A 1 85 ? -6.404 7.839 -6.552 1.00 95.69 85 LEU A C 1
ATOM 668 O O . LEU A 1 85 ? -6.839 8.962 -6.309 1.00 95.69 85 LEU A O 1
ATOM 672 N N . ARG A 1 86 ? -7.205 6.882 -7.016 1.00 93.88 86 ARG A N 1
ATOM 673 C CA . ARG A 1 86 ? -8.671 6.986 -7.149 1.00 93.88 86 ARG A CA 1
ATOM 674 C C . ARG A 1 86 ? -9.315 5.648 -6.793 1.00 93.88 86 ARG A C 1
ATOM 676 O O . ARG A 1 86 ? -8.678 4.609 -6.935 1.00 93.88 86 ARG A O 1
ATOM 683 N N . LEU A 1 87 ? -10.564 5.682 -6.338 1.00 92.50 87 LEU A N 1
ATOM 684 C CA . LEU A 1 87 ? -11.374 4.478 -6.158 1.00 92.50 87 LEU A CA 1
ATOM 685 C C . LEU A 1 87 ? -12.254 4.283 -7.388 1.00 92.50 87 LEU A C 1
ATOM 687 O O . LEU A 1 87 ? -12.757 5.253 -7.949 1.00 92.50 87 LEU A O 1
ATOM 691 N N . MET A 1 88 ? -12.425 3.034 -7.797 1.00 90.88 88 MET A N 1
ATOM 692 C CA . MET A 1 88 ? -13.250 2.650 -8.935 1.00 90.88 88 MET A CA 1
ATOM 693 C C . MET A 1 88 ? -14.069 1.421 -8.550 1.00 90.88 88 MET A C 1
ATOM 695 O O . MET A 1 88 ? -13.511 0.457 -8.034 1.00 90.88 88 MET A O 1
ATOM 699 N N . VAL A 1 89 ? -15.377 1.446 -8.794 1.00 87.00 89 VAL A N 1
ATOM 700 C CA . VAL A 1 89 ? -16.275 0.313 -8.524 1.00 87.00 89 VAL A CA 1
ATOM 701 C C . VAL A 1 89 ? -16.738 -0.274 -9.851 1.00 87.00 89 VAL A C 1
ATOM 703 O O . VAL A 1 89 ? -17.260 0.449 -10.697 1.00 87.00 89 VAL A O 1
ATOM 706 N N . ILE A 1 90 ? -16.543 -1.579 -10.048 1.00 86.12 90 ILE A N 1
ATOM 707 C CA . ILE A 1 90 ? -16.998 -2.311 -11.238 1.00 86.12 90 ILE A CA 1
ATOM 708 C C . ILE A 1 90 ? -17.659 -3.608 -10.779 1.00 86.12 90 ILE A C 1
ATOM 710 O O . ILE A 1 90 ? -16.991 -4.428 -10.162 1.00 86.12 90 ILE A O 1
ATOM 714 N N . LYS A 1 91 ? -18.936 -3.827 -11.127 1.00 86.56 91 LYS A N 1
ATOM 715 C CA . LYS A 1 91 ? -19.685 -5.063 -10.798 1.00 86.56 91 LYS A CA 1
ATOM 716 C C . LYS A 1 91 ? -19.506 -5.484 -9.329 1.00 86.56 91 LYS A C 1
ATOM 718 O O . LYS A 1 91 ? -19.067 -6.596 -9.053 1.00 86.56 91 LYS A O 1
ATOM 723 N N . ASP A 1 92 ? -19.752 -4.548 -8.414 1.00 82.44 92 ASP A N 1
ATOM 724 C CA . ASP A 1 92 ? -19.616 -4.723 -6.957 1.00 82.44 92 ASP A CA 1
ATOM 725 C C . ASP A 1 92 ? -18.190 -4.994 -6.443 1.00 82.44 92 ASP A C 1
ATOM 727 O O . ASP A 1 92 ? -17.982 -5.205 -5.249 1.00 82.44 92 ASP A O 1
ATOM 731 N N . MET A 1 93 ? -17.181 -4.928 -7.314 1.00 86.19 93 MET A N 1
ATOM 732 C CA . MET A 1 93 ? -15.772 -5.016 -6.943 1.00 86.19 93 MET A CA 1
ATOM 733 C C . MET A 1 93 ? -15.176 -3.620 -6.807 1.00 86.19 93 MET A C 1
ATOM 735 O O . MET A 1 93 ? -15.318 -2.775 -7.694 1.00 86.19 93 MET A O 1
ATOM 739 N N . LEU A 1 94 ? -14.472 -3.390 -5.703 1.00 90.19 94 LEU A N 1
ATOM 740 C CA . LEU A 1 94 ? -13.802 -2.129 -5.423 1.00 90.19 94 LEU A CA 1
ATOM 741 C C . LEU A 1 94 ? -12.329 -2.210 -5.821 1.00 90.19 94 LEU A C 1
ATOM 743 O O . LEU A 1 94 ? -11.603 -3.105 -5.398 1.00 90.19 94 LEU A O 1
ATOM 747 N N . TYR A 1 95 ? -11.868 -1.237 -6.591 1.00 92.56 95 TYR A N 1
ATOM 748 C CA . TYR A 1 95 ? -10.489 -1.117 -7.038 1.00 92.56 95 TYR A CA 1
ATOM 749 C C . TYR A 1 95 ? -9.885 0.190 -6.542 1.00 92.56 95 TYR A C 1
ATOM 751 O O . TYR A 1 95 ? -10.536 1.236 -6.555 1.00 92.56 95 TYR A O 1
ATOM 759 N N . LEU A 1 96 ? -8.612 0.139 -6.166 1.00 94.19 96 LEU A N 1
ATOM 760 C CA . LEU A 1 96 ? -7.776 1.312 -5.965 1.00 94.19 96 LEU A CA 1
ATOM 761 C C . LEU A 1 96 ? -6.832 1.431 -7.160 1.00 94.19 96 LEU A C 1
ATOM 763 O O . LEU A 1 96 ? -6.112 0.490 -7.491 1.00 94.19 96 LEU A O 1
ATOM 767 N N . ILE A 1 97 ? -6.860 2.579 -7.827 1.00 93.81 97 ILE A N 1
ATOM 768 C CA . ILE A 1 97 ? -6.084 2.834 -9.041 1.00 93.81 97 ILE A CA 1
ATOM 769 C C . ILE A 1 97 ? -5.139 4.009 -8.834 1.00 93.81 97 ILE A C 1
ATOM 771 O O . ILE A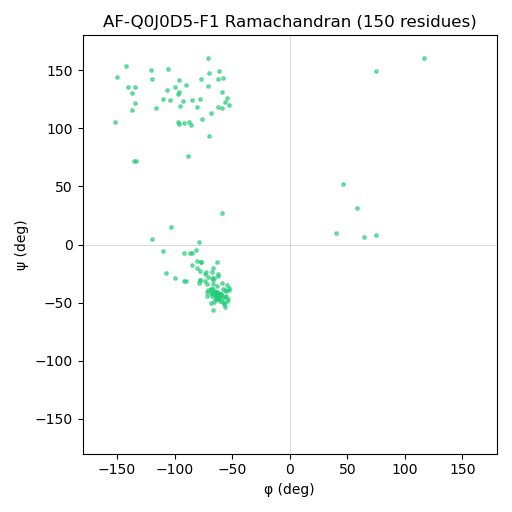 1 97 ? -5.463 4.947 -8.110 1.00 93.81 97 ILE A O 1
ATOM 775 N N . HIS A 1 98 ? -4.005 3.998 -9.524 1.00 94.00 98 HIS A N 1
ATOM 776 C CA . HIS A 1 98 ? -3.167 5.174 -9.707 1.00 94.00 98 HIS A CA 1
ATOM 777 C C . HIS A 1 98 ? -3.505 5.785 -11.071 1.00 94.00 98 HIS A C 1
ATOM 779 O O . HIS A 1 98 ? -3.100 5.250 -12.100 1.00 94.00 98 HIS A O 1
ATOM 785 N N . ALA A 1 99 ? -4.231 6.908 -11.107 1.00 89.12 99 ALA A N 1
ATOM 786 C CA . ALA A 1 99 ? -4.861 7.420 -12.332 1.00 89.12 99 ALA A CA 1
ATOM 787 C C . ALA A 1 99 ? -3.879 7.592 -13.507 1.00 89.12 99 ALA A C 1
ATOM 789 O O . ALA A 1 99 ? -4.142 7.117 -14.609 1.00 89.12 99 ALA A O 1
ATOM 790 N N . LYS A 1 100 ? -2.714 8.208 -13.255 1.00 88.75 100 LYS A N 1
ATOM 791 C CA . LYS A 1 100 ? -1.672 8.406 -14.276 1.00 88.75 100 LYS A CA 1
ATOM 792 C C . LYS A 1 100 ? -1.052 7.080 -14.730 1.00 88.75 100 LYS A C 1
ATOM 794 O O . LYS A 1 100 ? -1.131 6.763 -15.908 1.00 88.75 100 LYS A O 1
ATOM 799 N N . GLY A 1 101 ? -0.516 6.284 -13.803 1.00 87.31 101 GLY A N 1
ATOM 800 C CA . GLY A 1 101 ? 0.020 4.949 -14.097 1.00 87.31 101 GLY A CA 1
ATOM 801 C C . GLY A 1 101 ? -0.961 4.029 -14.833 1.00 87.31 101 GLY A C 1
ATOM 802 O O . GLY A 1 101 ? -0.557 3.305 -15.736 1.00 87.31 101 GLY A O 1
ATOM 803 N N . LEU A 1 102 ? -2.260 4.085 -14.522 1.00 87.12 102 LEU A N 1
ATOM 804 C CA . LEU A 1 102 ? -3.275 3.308 -15.233 1.00 87.12 102 LEU A CA 1
ATOM 805 C C . LEU A 1 102 ? -3.529 3.830 -16.652 1.00 87.12 102 LEU A C 1
ATOM 807 O O . LEU A 1 102 ? -3.632 3.028 -17.579 1.00 87.12 102 LEU A O 1
ATOM 811 N N . ALA A 1 103 ? -3.570 5.150 -16.848 1.00 84.19 103 ALA A N 1
ATOM 812 C CA . ALA A 1 103 ? -3.668 5.747 -18.179 1.00 84.19 103 ALA A CA 1
ATOM 813 C C . ALA A 1 103 ? -2.431 5.440 -19.042 1.00 84.19 103 ALA A C 1
ATOM 815 O O . ALA A 1 103 ? -2.565 5.092 -20.215 1.00 84.19 103 ALA A O 1
ATOM 816 N N . GLU A 1 104 ? -1.233 5.510 -18.458 1.00 83.81 104 GLU A N 1
ATOM 817 C CA . GLU A 1 104 ? 0.023 5.145 -19.117 1.00 83.81 104 GLU A CA 1
ATOM 818 C C . GLU A 1 104 ? 0.013 3.670 -19.514 1.00 83.81 104 GLU A C 1
ATOM 820 O O . GLU A 1 104 ? 0.277 3.361 -20.673 1.00 83.81 104 GLU A O 1
ATOM 825 N N . HIS A 1 105 ? -0.402 2.777 -18.613 1.00 77.38 105 HIS A N 1
ATOM 826 C CA . HIS A 1 105 ? -0.507 1.344 -18.886 1.00 77.38 105 HIS A CA 1
ATOM 827 C C . HIS A 1 105 ? -1.537 1.010 -19.981 1.00 77.38 105 HIS A C 1
ATOM 829 O O . HIS A 1 105 ? -1.320 0.105 -20.784 1.00 77.38 105 HIS A O 1
ATOM 835 N N . ALA A 1 106 ? -2.646 1.753 -20.053 1.00 76.25 106 ALA A N 1
ATOM 836 C CA . ALA A 1 106 ? -3.667 1.586 -21.090 1.00 76.25 106 ALA A CA 1
ATOM 837 C C . ALA A 1 106 ? -3.299 2.260 -22.431 1.00 76.25 106 ALA A C 1
ATOM 839 O O . ALA A 1 106 ? -3.936 1.995 -23.459 1.00 76.25 106 ALA A O 1
ATOM 840 N N . SER A 1 107 ? -2.284 3.132 -22.445 1.00 74.56 107 SER A N 1
ATOM 841 C CA . SER A 1 107 ? -1.921 3.911 -23.629 1.00 74.56 107 SER A CA 1
ATOM 842 C C . SER A 1 107 ? -1.490 3.005 -24.797 1.00 74.56 107 SER A C 1
ATOM 844 O O . SER A 1 107 ? -0.813 1.994 -24.593 1.00 74.56 107 SER A O 1
ATOM 846 N N . PRO A 1 108 ? -1.843 3.338 -26.055 1.00 64.62 108 PRO A N 1
ATOM 847 C CA . PRO A 1 108 ? -1.427 2.559 -27.226 1.00 64.62 108 PRO A CA 1
ATOM 848 C C . PRO A 1 108 ? 0.091 2.352 -27.329 1.00 64.62 108 PRO A C 1
ATOM 850 O O . PRO A 1 108 ? 0.535 1.289 -27.754 1.00 64.62 108 PRO A O 1
ATOM 853 N N . SER A 1 109 ? 0.881 3.344 -26.912 1.00 64.69 109 SER A N 1
ATOM 854 C CA . SER A 1 109 ? 2.347 3.296 -26.921 1.00 64.69 109 SER A CA 1
ATOM 855 C C . SER A 1 109 ? 2.929 2.369 -25.857 1.00 64.69 109 SER A C 1
ATOM 857 O O . SER A 1 109 ? 3.945 1.732 -26.103 1.00 64.69 109 SER A O 1
ATOM 859 N N . ALA A 1 110 ? 2.293 2.261 -24.688 1.00 59.28 110 ALA A N 1
ATOM 860 C CA . ALA A 1 110 ? 2.715 1.310 -23.664 1.00 59.28 110 ALA A CA 1
ATOM 861 C C . ALA A 1 110 ? 2.254 -0.115 -24.000 1.00 59.28 110 ALA A C 1
ATOM 863 O O . ALA A 1 110 ? 2.956 -1.076 -23.698 1.00 59.28 110 ALA A O 1
ATOM 864 N N . ARG A 1 111 ? 1.117 -0.265 -24.695 1.00 56.03 111 ARG A N 1
ATOM 865 C CA . ARG A 1 111 ? 0.609 -1.570 -25.154 1.00 56.03 111 ARG A CA 1
ATOM 866 C C . ARG A 1 111 ? 1.585 -2.314 -26.064 1.00 56.03 111 ARG A C 1
ATOM 868 O O . ARG A 1 111 ? 1.623 -3.537 -26.018 1.00 56.03 111 ARG A O 1
ATOM 875 N N . SER A 1 112 ? 2.375 -1.607 -26.874 1.00 54.31 112 SER A N 1
ATOM 876 C CA . SER A 1 112 ? 3.414 -2.242 -27.695 1.00 54.31 112 SER A CA 1
ATOM 877 C C . SER A 1 112 ? 4.669 -2.613 -26.896 1.00 54.31 112 SER A C 1
ATOM 879 O O . SER A 1 112 ? 5.399 -3.515 -27.303 1.00 54.31 112 SER A O 1
ATOM 881 N N . GLN A 1 113 ? 4.912 -1.956 -25.757 1.00 58.44 113 GLN A N 1
ATOM 882 C CA . GLN A 1 113 ? 6.069 -2.207 -24.892 1.00 58.44 113 GLN A CA 1
ATOM 883 C C . GLN A 1 113 ? 5.795 -3.281 -23.828 1.00 58.44 113 GLN A C 1
ATOM 885 O O . GLN A 1 113 ? 6.698 -4.033 -23.462 1.00 58.44 113 GLN A O 1
ATOM 890 N N . HIS A 1 114 ? 4.555 -3.400 -23.348 1.00 58.56 114 HIS A N 1
ATOM 891 C CA . HIS A 1 114 ? 4.170 -4.388 -22.346 1.00 58.56 114 HIS A CA 1
ATOM 892 C C . HIS A 1 114 ? 3.569 -5.631 -23.001 1.00 58.56 114 HIS A C 1
ATOM 894 O O . HIS A 1 114 ? 2.403 -5.659 -23.392 1.00 58.56 114 HIS A O 1
ATOM 900 N N . LYS A 1 115 ? 4.355 -6.709 -23.062 1.00 58.44 115 LYS A N 1
ATOM 901 C CA . LYS A 1 115 ? 3.842 -8.042 -23.390 1.00 58.44 115 LYS A CA 1
ATOM 902 C C . LYS A 1 115 ? 2.985 -8.526 -22.215 1.00 58.44 115 LYS A C 1
ATOM 904 O O . LYS A 1 115 ? 3.521 -9.045 -21.239 1.00 58.44 115 LYS A O 1
ATOM 909 N N . LEU A 1 116 ? 1.670 -8.292 -22.279 1.00 59.25 116 LEU A N 1
ATOM 910 C CA . LEU A 1 116 ? 0.724 -8.758 -21.261 1.00 59.25 116 LEU A CA 1
ATOM 911 C C . LEU A 1 116 ? 0.859 -10.270 -21.107 1.00 59.25 116 LEU A C 1
ATOM 913 O O . LEU A 1 116 ? 0.725 -11.003 -22.080 1.00 59.25 116 LEU A O 1
ATOM 917 N N . ALA A 1 117 ? 1.141 -10.703 -19.887 1.00 55.53 117 ALA A N 1
ATOM 918 C CA . ALA A 1 117 ? 1.461 -12.067 -19.514 1.00 55.53 117 ALA A CA 1
ATOM 919 C C . ALA A 1 117 ? 0.372 -12.579 -18.563 1.00 55.53 117 ALA A C 1
ATOM 921 O O . ALA A 1 117 ? 0.209 -12.038 -17.473 1.00 55.53 117 ALA A O 1
ATOM 922 N N . PHE A 1 118 ? -0.369 -13.611 -18.959 1.00 54.88 118 PHE A N 1
ATOM 923 C CA . PHE A 1 118 ? -1.399 -14.240 -18.129 1.00 54.88 118 PHE A CA 1
ATOM 924 C C . PHE A 1 118 ? -0.915 -15.589 -17.623 1.00 54.88 118 PHE A C 1
ATOM 926 O O . PHE A 1 118 ? -0.417 -16.387 -18.408 1.00 54.88 118 PHE A O 1
ATOM 933 N N . VAL A 1 119 ? -1.090 -15.859 -16.333 1.00 52.97 119 VAL A N 1
ATOM 934 C CA . VAL A 1 119 ? -0.883 -17.194 -15.765 1.00 52.97 119 VAL A CA 1
ATOM 935 C C . VAL A 1 119 ? -2.238 -17.885 -15.720 1.00 52.97 119 VAL A C 1
ATOM 937 O O . VAL A 1 119 ? -3.163 -17.390 -15.079 1.00 52.97 119 VAL A O 1
ATOM 940 N N . ASP A 1 120 ? -2.355 -19.006 -16.425 1.00 55.34 120 ASP A N 1
ATOM 941 C CA . ASP A 1 120 ? -3.510 -19.897 -16.303 1.00 55.34 120 ASP A CA 1
ATOM 942 C C . ASP A 1 120 ? -3.469 -20.538 -14.909 1.00 55.34 120 ASP A C 1
ATOM 944 O O . ASP A 1 120 ? -2.533 -21.269 -14.590 1.00 55.34 120 ASP A O 1
ATOM 948 N N . LEU A 1 121 ? -4.437 -20.193 -14.058 1.00 54.78 121 LEU A N 1
ATOM 949 C CA . LEU A 1 121 ? -4.521 -20.698 -12.686 1.00 54.78 121 LEU A CA 1
ATOM 950 C C . LEU A 1 121 ? -5.137 -22.104 -12.619 1.00 54.78 121 LEU A C 1
ATOM 952 O O . LEU A 1 121 ? -4.936 -22.798 -11.625 1.00 54.78 121 LEU A O 1
ATOM 956 N N . GLU A 1 122 ? -5.870 -22.531 -13.652 1.00 63.94 122 GLU A N 1
ATOM 957 C CA . GLU A 1 122 ? -6.495 -23.860 -13.705 1.00 63.94 122 GLU A CA 1
ATOM 958 C C . GLU A 1 122 ? -5.469 -24.933 -14.072 1.00 63.94 122 GLU A C 1
ATOM 960 O O . GLU A 1 122 ? -5.511 -26.062 -13.579 1.00 63.94 122 GLU A O 1
ATOM 965 N N . LYS A 1 123 ? -4.488 -24.568 -14.900 1.00 52.19 123 LYS A N 1
ATOM 966 C CA . LYS A 1 123 ? -3.308 -25.394 -15.149 1.00 52.19 123 LYS A CA 1
ATOM 967 C C . LYS A 1 123 ? -2.268 -25.049 -14.099 1.00 52.19 123 LYS A C 1
ATOM 969 O O . LYS A 1 123 ? -1.591 -24.038 -14.201 1.00 52.19 123 LYS A O 1
ATOM 974 N N . SER A 1 124 ? -2.089 -25.931 -13.125 1.00 47.75 124 SER A N 1
ATOM 975 C CA . SER A 1 124 ? -1.129 -25.869 -12.010 1.00 47.75 124 SER A CA 1
ATOM 976 C C . SER A 1 124 ? 0.369 -25.776 -12.399 1.00 47.75 124 SER A C 1
ATOM 978 O O . SER A 1 124 ? 1.241 -26.195 -11.643 1.00 47.75 124 SER A O 1
ATOM 980 N N . CYS A 1 125 ? 0.716 -25.223 -13.566 1.00 40.28 125 CYS A N 1
ATOM 981 C CA . CYS A 1 125 ? 2.074 -25.107 -14.074 1.00 40.28 125 CYS A CA 1
ATOM 982 C C . CYS A 1 125 ? 2.229 -23.891 -15.011 1.00 40.28 125 CYS A C 1
ATOM 984 O O . CYS A 1 125 ? 1.793 -23.936 -16.159 1.00 40.28 125 CYS A O 1
ATOM 986 N N . SER A 1 126 ? 2.873 -22.835 -14.496 1.00 51.69 126 SER A N 1
ATOM 987 C CA . SER A 1 126 ? 3.855 -21.908 -15.107 1.00 51.69 126 SER A CA 1
ATOM 988 C C . SER A 1 126 ? 3.699 -21.399 -16.551 1.00 51.69 126 SER A C 1
ATOM 990 O O . SER A 1 126 ? 4.631 -20.789 -17.080 1.00 51.69 126 SER A O 1
ATOM 992 N N . LYS A 1 127 ? 2.572 -21.613 -17.228 1.00 47.84 127 LYS A N 1
ATOM 993 C CA . LYS A 1 127 ? 2.378 -21.158 -18.604 1.00 47.84 127 LYS A CA 1
ATOM 994 C C . LYS A 1 127 ? 1.887 -19.721 -18.590 1.00 47.84 127 LYS A C 1
ATOM 996 O O . LYS A 1 127 ? 0.726 -19.441 -18.315 1.00 47.84 127 LYS A O 1
ATOM 1001 N N . VAL A 1 128 ? 2.823 -18.825 -18.878 1.00 51.88 128 VAL A N 1
ATOM 1002 C CA . VAL A 1 128 ? 2.555 -17.422 -19.160 1.00 51.88 128 VAL A CA 1
ATOM 1003 C C . VAL A 1 128 ? 2.098 -17.292 -20.615 1.00 51.88 128 VAL A C 1
ATOM 1005 O O . VAL A 1 128 ? 2.854 -17.612 -21.531 1.00 51.88 128 VAL A O 1
ATOM 1008 N N . PHE A 1 129 ? 0.877 -16.815 -20.841 1.00 49.69 129 PHE A N 1
ATOM 1009 C CA . PHE A 1 129 ? 0.314 -16.561 -22.167 1.00 49.69 129 PHE A CA 1
ATOM 1010 C C . PHE A 1 129 ? 0.413 -15.079 -22.518 1.00 49.69 129 PHE A C 1
ATOM 1012 O O . PHE A 1 129 ? 0.101 -14.225 -21.691 1.00 49.69 129 PHE A O 1
ATOM 1019 N N . ALA A 1 130 ? 0.824 -14.773 -23.750 1.00 53.06 130 ALA A N 1
ATOM 1020 C CA . ALA A 1 130 ? 0.778 -13.413 -24.272 1.00 53.06 130 ALA A CA 1
ATOM 1021 C C . ALA A 1 130 ? -0.615 -13.126 -24.846 1.00 53.06 130 ALA A C 1
ATOM 1023 O O . ALA A 1 130 ? -1.073 -13.868 -25.713 1.00 53.06 130 ALA A O 1
ATOM 1024 N N . PHE A 1 131 ? -1.291 -12.077 -24.376 1.00 50.38 131 PHE A N 1
ATOM 1025 C CA . PHE A 1 131 ? -2.616 -11.707 -24.888 1.00 50.38 131 PHE A CA 1
ATOM 1026 C C . PHE A 1 131 ? -2.504 -10.737 -26.062 1.00 50.38 131 PHE A C 1
ATOM 1028 O O . PHE A 1 131 ? -1.718 -9.790 -26.021 1.00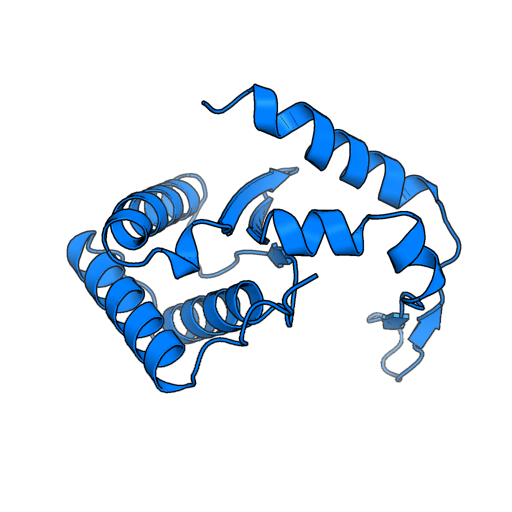 50.38 131 PHE A O 1
ATOM 1035 N N . SER A 1 132 ? -3.302 -10.966 -27.103 1.00 51.31 132 SER A N 1
ATOM 1036 C CA . SER A 1 132 ? -3.338 -10.139 -28.318 1.00 51.31 132 SER A CA 1
ATOM 1037 C C . SER A 1 132 ? -4.711 -9.506 -28.575 1.00 51.31 132 SER A C 1
ATOM 1039 O O . SER A 1 132 ? -4.886 -8.860 -29.604 1.00 51.31 132 SER A O 1
ATOM 1041 N N . ASP A 1 133 ? -5.682 -9.665 -27.668 1.00 48.19 133 ASP A N 1
ATOM 1042 C CA . ASP A 1 133 ? -7.079 -9.315 -27.943 1.00 48.19 133 ASP A CA 1
ATOM 1043 C C . ASP A 1 133 ? -7.437 -7.867 -27.519 1.00 48.19 133 ASP A C 1
ATOM 1045 O O . ASP A 1 133 ? -7.273 -7.485 -26.357 1.00 48.19 133 ASP A O 1
ATOM 1049 N N . PRO A 1 134 ? -7.946 -7.015 -28.426 1.00 52.00 134 PRO A N 1
ATOM 1050 C CA . PRO A 1 134 ? -8.229 -5.604 -28.141 1.00 52.00 134 PRO A CA 1
ATOM 1051 C C . PRO A 1 134 ? -9.519 -5.352 -27.336 1.00 52.00 134 PRO A C 1
ATOM 1053 O O . PRO A 1 134 ? -9.698 -4.257 -26.803 1.00 52.00 134 PRO A O 1
ATOM 1056 N N . VAL A 1 135 ? -10.427 -6.326 -27.221 1.00 49.97 135 VAL A N 1
ATOM 1057 C CA . VAL A 1 135 ? -11.806 -6.089 -26.739 1.00 49.97 135 VAL A CA 1
ATOM 1058 C C . VAL A 1 135 ? -11.881 -5.769 -25.240 1.00 49.97 135 VAL A C 1
ATOM 1060 O O . VAL A 1 135 ? -12.610 -4.864 -24.834 1.00 49.97 135 VAL A O 1
ATOM 1063 N N . PHE A 1 136 ? -11.082 -6.437 -24.403 1.00 48.47 136 PHE A N 1
ATOM 1064 C CA . PHE A 1 136 ? -11.075 -6.192 -22.950 1.00 48.47 136 PHE A CA 1
ATOM 1065 C C . PHE A 1 136 ? -10.562 -4.781 -22.598 1.00 48.47 136 PHE A C 1
ATOM 1067 O O . PHE A 1 136 ? -10.980 -4.166 -21.615 1.00 48.47 136 PHE A O 1
ATOM 1074 N N . LEU A 1 137 ? -9.688 -4.237 -23.448 1.00 49.59 137 LEU A N 1
ATOM 1075 C CA . LEU A 1 137 ? -9.073 -2.921 -23.288 1.00 49.59 137 LEU A CA 1
ATOM 1076 C C . LEU A 1 137 ? -10.019 -1.776 -23.669 1.00 49.59 137 LEU A C 1
ATOM 1078 O O . LEU A 1 137 ? -9.942 -0.712 -23.057 1.00 49.59 137 LEU A O 1
ATOM 1082 N N . PHE A 1 138 ? -10.944 -1.989 -24.613 1.00 48.09 138 PHE A N 1
ATOM 1083 C CA . PHE A 1 138 ? -11.972 -0.991 -24.932 1.00 48.09 138 PHE A CA 1
ATOM 1084 C C . PHE A 1 138 ? -12.841 -0.682 -23.714 1.00 48.09 138 PHE A C 1
ATOM 1086 O O . PHE A 1 138 ? -13.050 0.489 -23.403 1.00 48.09 138 PHE A O 1
ATOM 1093 N N . SER A 1 139 ? -13.251 -1.707 -22.962 1.00 49.25 139 SER A N 1
ATOM 1094 C CA . SER A 1 139 ? -14.032 -1.504 -21.739 1.00 49.25 139 SER A CA 1
ATOM 1095 C C . SER A 1 139 ? -13.254 -0.709 -20.686 1.00 49.25 139 SER A C 1
ATOM 1097 O O . SER A 1 139 ? -13.818 0.194 -20.076 1.00 49.25 139 SER A O 1
ATOM 1099 N N . LEU A 1 140 ? -11.961 -0.990 -20.492 1.00 50.72 140 LEU A N 1
ATOM 1100 C CA . LEU A 1 140 ? -11.120 -0.244 -19.548 1.00 50.72 140 LEU A CA 1
ATOM 1101 C C . LEU A 1 140 ? -10.895 1.202 -19.995 1.00 50.72 140 LEU A C 1
ATOM 1103 O O . LEU A 1 140 ? -11.008 2.108 -19.179 1.00 50.72 140 LEU A O 1
ATOM 1107 N N . SER A 1 141 ? -10.642 1.439 -21.283 1.00 49.19 141 SER A N 1
ATOM 1108 C CA . SER A 1 141 ? -10.506 2.798 -21.818 1.00 49.19 141 SER A CA 1
ATOM 1109 C C . SER A 1 141 ? -11.799 3.606 -21.677 1.00 49.19 141 SER A C 1
ATOM 1111 O O . SER A 1 141 ? -11.749 4.753 -21.247 1.00 49.19 141 SER A O 1
ATOM 1113 N N . TYR A 1 142 ? -12.965 3.006 -21.934 1.00 47.81 142 TYR A N 1
ATOM 1114 C CA . TYR A 1 142 ? -14.250 3.682 -21.773 1.00 47.81 142 TYR A CA 1
ATOM 1115 C C . TYR A 1 142 ? -14.500 4.069 -20.310 1.00 47.81 142 TYR A C 1
ATOM 1117 O O . TYR A 1 142 ? -14.853 5.210 -20.023 1.00 47.81 142 TYR A O 1
ATOM 1125 N N . VAL A 1 143 ? -14.226 3.154 -19.374 1.00 50.47 143 VAL A N 1
ATOM 1126 C CA . VAL A 1 143 ? -14.325 3.435 -17.935 1.00 50.47 143 VAL A CA 1
ATOM 1127 C C . VAL A 1 143 ? -13.328 4.526 -17.524 1.00 50.47 143 VAL A C 1
ATOM 1129 O O . VAL A 1 143 ? -13.702 5.458 -16.825 1.00 50.47 143 VAL A O 1
ATOM 1132 N N . LEU A 1 144 ? -12.084 4.491 -18.003 1.00 48.31 144 LEU A N 1
ATOM 1133 C CA . LEU A 1 144 ? -11.050 5.455 -17.607 1.00 48.31 144 LEU A CA 1
ATOM 1134 C C . LEU A 1 144 ? -11.226 6.854 -18.203 1.00 48.31 144 LEU A C 1
ATOM 1136 O O . LEU A 1 144 ? -10.835 7.821 -17.556 1.00 48.31 144 LEU A O 1
ATOM 1140 N N . PHE A 1 145 ? -11.795 6.977 -19.403 1.00 47.72 145 PHE A N 1
ATOM 1141 C CA . PHE A 1 145 ? -11.988 8.270 -20.064 1.00 47.72 145 PHE A CA 1
ATOM 1142 C C . PHE A 1 145 ? -13.347 8.917 -19.759 1.00 47.72 145 PHE A C 1
ATOM 1144 O O . PHE A 1 145 ? -13.410 10.142 -19.704 1.00 47.72 145 PHE A O 1
ATOM 1151 N N . PHE A 1 146 ? -14.416 8.143 -19.523 1.00 41.12 146 PHE A N 1
ATOM 1152 C CA . PHE A 1 146 ? -15.759 8.708 -19.309 1.00 41.12 146 PHE A CA 1
ATOM 1153 C C . PHE A 1 146 ? -16.188 8.816 -17.837 1.00 41.12 146 PHE A C 1
ATOM 1155 O O . PHE A 1 146 ? -16.929 9.740 -17.508 1.00 41.12 146 PHE A O 1
ATOM 1162 N N . PHE A 1 147 ? -15.719 7.957 -16.922 1.00 38.03 147 PHE A N 1
ATOM 1163 C CA . PHE A 1 147 ? -16.099 8.079 -15.501 1.00 38.03 147 PHE A CA 1
ATOM 1164 C C . PHE A 1 147 ? -15.454 9.233 -14.706 1.00 38.03 147 PHE A C 1
ATOM 1166 O O . PHE A 1 147 ? -16.100 9.684 -13.757 1.00 38.03 147 PHE A O 1
ATOM 1173 N N . PRO A 1 148 ? -14.265 9.789 -15.040 1.00 42.16 148 PRO A N 1
ATOM 1174 C CA . PRO A 1 148 ? -13.720 10.934 -14.300 1.00 42.16 148 PRO A CA 1
ATOM 1175 C C . PRO A 1 148 ? -14.580 12.204 -14.386 1.00 42.16 148 PRO A C 1
ATOM 1177 O O . PRO A 1 148 ? -14.377 13.123 -13.601 1.00 42.16 148 PRO A O 1
ATOM 1180 N N . LEU A 1 149 ? -15.530 12.263 -15.326 1.00 36.94 149 LEU A N 1
ATOM 1181 C CA . LEU A 1 149 ? -16.445 13.392 -15.517 1.00 36.94 149 LEU A CA 1
ATOM 1182 C C . LEU A 1 149 ? -17.690 13.352 -14.614 1.00 36.94 149 LEU A C 1
ATOM 1184 O O . LEU A 1 149 ? -18.441 14.319 -14.603 1.00 36.94 149 LEU A O 1
ATOM 1188 N N . LEU A 1 150 ? -17.921 12.268 -13.865 1.00 38.09 150 LEU A N 1
ATOM 1189 C CA . LEU A 1 150 ? -19.151 12.077 -13.078 1.00 38.09 150 LEU A CA 1
ATOM 1190 C C . LEU A 1 150 ? -18.962 12.166 -11.556 1.00 38.09 150 LEU A C 1
ATOM 1192 O O . LEU A 1 150 ? -19.951 12.150 -10.832 1.00 38.09 150 LEU A O 1
ATOM 1196 N N . TYR A 1 151 ? -17.725 12.297 -11.068 1.00 32.22 151 TYR A N 1
ATOM 1197 C CA . TYR A 1 151 ? -17.429 12.455 -9.639 1.00 32.22 151 TYR A CA 1
ATOM 1198 C C . TYR A 1 151 ? -16.428 13.596 -9.407 1.00 32.22 151 TYR A C 1
ATOM 1200 O O . TYR A 1 151 ? -15.260 13.367 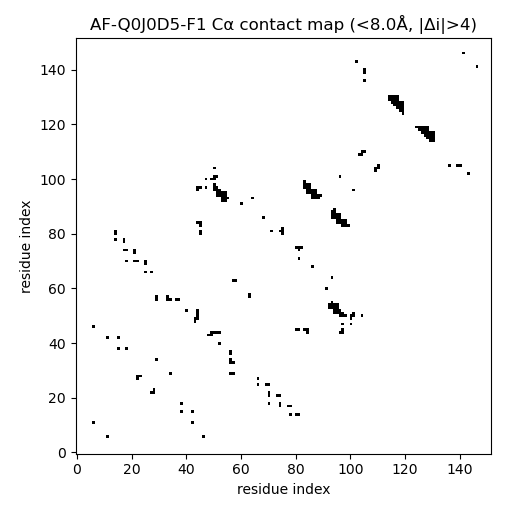-9.083 1.00 32.22 151 TYR A O 1
ATOM 1208 N N . TYR A 1 152 ? -16.917 14.820 -9.599 1.00 38.12 152 TYR A N 1
ATOM 1209 C CA . TYR A 1 152 ? -16.431 16.051 -8.974 1.00 38.12 152 TYR A CA 1
ATOM 1210 C C . TYR A 1 152 ? -17.623 16.776 -8.356 1.00 38.12 152 TYR A C 1
ATOM 1212 O O . TYR A 1 152 ? -18.698 16.758 -8.998 1.00 38.12 152 TYR A O 1
#

Nearest PDB structures (foldseek):
  3rpu-assembly2_Y  TM=2.155E-01  e=4.629E+00  Escherichia coli K-12

Foldseek 3Di:
DPDPPQDDPVLLVVLLVLLVVQCVVVVPDFDPVLSVVVSVVLSCCLNLVDFKDWRDRDDAPPVSVVSVVSSLVRSCVVHVSSVQWDWDADPNIIMIGRLVSLCCCLDPVVVVVDQQWDDDPVPPDDHTDGDDDCPVSVVVVCCSPPVVVPDD

pLDDT: mean 77.89, std 20.42, range [32.22, 97.69]

Organism: Oryza sativa subsp. japonica (NCBI:txid39947)